Protein AF-A0A961PAR2-F1 (afdb_monomer)

pLDDT: mean 75.47, std 17.27, range [45.75, 94.56]

Secondary structure (DSSP, 8-state):
-HHHHHHHHHHHHHHHHHHHHHTT--HHHHHHHHHHHHHHHHHHHHHHHHSS---------------------------------

Foldseek 3Di:
DVVVLQVQLQVQLQVQLVVCVVVVHDPVVSNVSSNVRSVVSSVVVVVCVVPVPPPPDPPPPDDDDDDDDPPPPVDDPPDDDDDDD

Structure (mmCIF, N/CA/C/O backbone):
data_AF-A0A961PAR2-F1
#
_entry.id   AF-A0A961PAR2-F1
#
loop_
_atom_site.group_PDB
_atom_site.id
_atom_site.type_symbol
_atom_site.label_atom_id
_atom_site.label_alt_id
_atom_site.label_comp_id
_atom_site.label_asym_id
_atom_site.label_entity_id
_atom_site.label_seq_id
_atom_site.pdbx_PDB_ins_code
_atom_site.Cartn_x
_atom_site.Cartn_y
_atom_site.Cartn_z
_atom_site.occupancy
_atom_site.B_iso_or_equiv
_atom_site.auth_seq_id
_atom_site.auth_comp_id
_atom_site.auth_asym_id
_atom_site.auth_atom_id
_atom_site.pdbx_PDB_model_num
ATOM 1 N N . MET A 1 1 ? 10.864 6.824 -10.844 1.00 73.94 1 MET A N 1
ATOM 2 C CA . MET A 1 1 ? 10.248 5.492 -10.638 1.00 73.94 1 MET A CA 1
ATOM 3 C C . MET A 1 1 ? 9.893 5.244 -9.179 1.00 73.94 1 MET A C 1
ATOM 5 O O . MET A 1 1 ? 8.748 4.911 -8.928 1.00 73.94 1 MET A O 1
ATOM 9 N N . ILE A 1 2 ? 10.801 5.476 -8.221 1.00 84.44 2 ILE A N 1
ATOM 10 C CA . ILE A 1 2 ? 10.525 5.221 -6.792 1.00 84.44 2 ILE A CA 1
ATOM 11 C C . ILE A 1 2 ? 9.327 6.017 -6.246 1.00 84.44 2 ILE A C 1
ATOM 13 O O . ILE A 1 2 ? 8.495 5.462 -5.540 1.00 84.44 2 ILE A O 1
ATOM 17 N N . LEU A 1 3 ? 9.169 7.273 -6.683 1.00 91.62 3 LEU A N 1
ATOM 18 C CA . LEU A 1 3 ? 8.025 8.121 -6.329 1.00 91.62 3 LEU A CA 1
ATOM 19 C C . LEU A 1 3 ? 6.674 7.492 -6.707 1.00 91.62 3 LEU A C 1
ATOM 21 O O . LEU A 1 3 ? 5.698 7.663 -5.990 1.00 91.62 3 LEU A O 1
ATOM 25 N N . TYR A 1 4 ? 6.623 6.744 -7.812 1.00 89.00 4 TYR A N 1
ATOM 26 C CA . TYR A 1 4 ? 5.394 6.110 -8.287 1.00 89.00 4 TYR A CA 1
ATOM 27 C C . TYR A 1 4 ? 4.966 4.975 -7.352 1.00 89.00 4 TYR A C 1
ATOM 29 O O . TYR A 1 4 ? 3.806 4.889 -6.969 1.00 89.00 4 TYR A O 1
ATOM 37 N N . PHE A 1 5 ? 5.925 4.160 -6.905 1.00 86.38 5 PHE A N 1
ATOM 38 C CA . PHE A 1 5 ? 5.678 3.121 -5.908 1.00 86.38 5 PHE A CA 1
ATOM 39 C C . PHE A 1 5 ? 5.239 3.715 -4.571 1.00 86.38 5 PHE A C 1
ATOM 41 O O . PHE A 1 5 ? 4.262 3.251 -3.995 1.00 86.38 5 PHE A O 1
ATOM 48 N N . VAL A 1 6 ? 5.901 4.779 -4.110 1.00 90.00 6 VAL A N 1
ATOM 49 C CA . VAL A 1 6 ? 5.516 5.476 -2.872 1.00 90.00 6 VAL A CA 1
ATOM 50 C C . VAL A 1 6 ? 4.089 6.018 -2.969 1.00 90.00 6 VAL A C 1
ATOM 52 O O . VAL A 1 6 ? 3.304 5.828 -2.043 1.00 90.00 6 VAL A O 1
ATOM 55 N N . LEU A 1 7 ? 3.727 6.632 -4.099 1.00 93.56 7 LEU A N 1
ATOM 56 C CA . LEU A 1 7 ? 2.382 7.155 -4.321 1.00 93.56 7 LEU A CA 1
ATOM 57 C C . LEU A 1 7 ? 1.331 6.039 -4.310 1.00 93.56 7 LEU A C 1
ATOM 59 O O . LEU A 1 7 ? 0.307 6.176 -3.647 1.00 93.56 7 LEU A O 1
ATOM 63 N N . ILE A 1 8 ? 1.593 4.921 -4.992 1.00 90.81 8 ILE A N 1
ATOM 64 C CA . ILE A 1 8 ? 0.668 3.783 -5.001 1.00 90.81 8 ILE A CA 1
ATOM 65 C C . ILE A 1 8 ? 0.517 3.209 -3.594 1.00 90.81 8 ILE A C 1
ATOM 67 O O . ILE A 1 8 ? -0.609 3.000 -3.149 1.00 90.81 8 ILE A O 1
ATOM 71 N N . GLY A 1 9 ? 1.615 3.006 -2.865 1.00 90.31 9 GLY A N 1
ATOM 72 C CA . GLY A 1 9 ? 1.561 2.534 -1.483 1.00 90.31 9 GLY A CA 1
ATOM 73 C C . GLY A 1 9 ? 0.746 3.462 -0.583 1.00 90.31 9 GLY A C 1
ATOM 74 O O . GLY A 1 9 ? -0.111 2.996 0.161 1.00 90.31 9 GLY A O 1
ATOM 75 N N . PHE A 1 10 ? 0.939 4.777 -0.706 1.00 94.00 10 PHE A N 1
ATOM 76 C CA . PHE A 1 10 ? 0.184 5.771 0.055 1.00 94.00 10 PHE A CA 1
ATOM 77 C C . PHE A 1 10 ? -1.318 5.714 -0.248 1.00 94.00 10 PHE A C 1
ATOM 79 O O . PHE A 1 10 ? -2.135 5.632 0.669 1.00 94.00 10 PHE A O 1
ATOM 86 N N . VAL A 1 11 ? -1.702 5.705 -1.528 1.00 94.56 11 VAL A N 1
ATOM 87 C CA . VAL A 1 11 ? -3.115 5.666 -1.937 1.00 94.56 11 VAL A CA 1
ATOM 88 C C . VAL A 1 11 ? -3.771 4.357 -1.500 1.00 94.56 11 VAL A C 1
ATOM 90 O O . VAL A 1 11 ? -4.823 4.383 -0.864 1.00 94.56 11 VAL A O 1
ATOM 93 N N . THR A 1 12 ? -3.130 3.218 -1.771 1.00 93.25 12 THR A N 1
ATOM 94 C CA . THR A 1 12 ? -3.669 1.892 -1.423 1.00 93.25 12 THR A CA 1
ATOM 95 C C . THR A 1 12 ? -3.790 1.730 0.094 1.00 93.25 12 THR A C 1
ATOM 97 O O . THR A 1 12 ? -4.806 1.241 0.586 1.00 93.25 12 THR A O 1
ATOM 100 N N . GLY A 1 13 ? -2.796 2.216 0.845 1.00 91.00 13 GLY A N 1
ATOM 101 C CA . GLY A 1 13 ? -2.835 2.261 2.302 1.00 91.00 13 GLY A CA 1
ATOM 102 C C . GLY A 1 13 ? -3.979 3.124 2.825 1.00 91.00 13 GLY A C 1
ATOM 103 O O . GLY A 1 13 ? -4.745 2.683 3.679 1.00 91.00 13 GLY A O 1
ATOM 104 N N . THR A 1 14 ? -4.154 4.329 2.279 1.00 92.31 14 THR A N 1
ATOM 105 C CA . THR A 1 14 ? -5.205 5.266 2.713 1.00 92.31 14 THR A CA 1
ATOM 106 C C . THR A 1 14 ? -6.599 4.678 2.500 1.00 92.31 14 THR A C 1
ATOM 108 O O . THR A 1 14 ? -7.442 4.750 3.393 1.00 92.31 14 THR A O 1
ATOM 111 N N . VAL A 1 15 ? -6.829 4.034 1.351 1.00 92.88 15 VAL A N 1
ATOM 112 C CA . VAL A 1 15 ? -8.092 3.344 1.047 1.00 92.88 15 VAL A CA 1
ATOM 113 C C . VAL A 1 15 ? -8.342 2.197 2.031 1.00 92.88 15 VAL A C 1
ATOM 115 O O . VAL A 1 15 ? -9.446 2.082 2.564 1.00 92.88 15 VAL A O 1
ATOM 118 N N . GLY A 1 16 ? -7.320 1.387 2.327 1.00 89.12 16 GLY A N 1
ATOM 119 C CA . GLY A 1 16 ? -7.423 0.296 3.301 1.00 89.12 16 GLY A CA 1
ATOM 120 C C . GLY A 1 16 ? -7.738 0.788 4.716 1.00 89.12 16 GLY A C 1
ATOM 121 O O . GLY A 1 16 ? -8.631 0.258 5.375 1.00 89.12 16 GLY A O 1
ATOM 122 N N . ALA A 1 17 ? -7.060 1.843 5.168 1.00 89.19 17 ALA A N 1
ATOM 123 C CA . ALA A 1 17 ? -7.297 2.452 6.474 1.00 89.19 17 ALA A CA 1
ATOM 124 C C . ALA A 1 17 ? -8.719 3.007 6.599 1.00 89.19 17 ALA A C 1
ATOM 126 O O . ALA A 1 17 ? -9.390 2.790 7.607 1.00 89.19 17 ALA A O 1
ATOM 127 N N . TRP A 1 18 ? -9.192 3.697 5.559 1.00 92.25 18 TRP A N 1
ATOM 128 C CA . TRP A 1 18 ? -10.530 4.273 5.541 1.00 92.25 18 TRP A CA 1
ATOM 129 C C . TRP A 1 18 ? -11.613 3.193 5.589 1.00 92.25 18 TRP A C 1
ATOM 131 O O . TRP A 1 18 ? -12.565 3.322 6.356 1.00 92.25 18 TRP A O 1
ATOM 141 N N . PHE A 1 19 ? -11.448 2.097 4.845 1.00 90.88 19 PHE A N 1
ATOM 142 C CA . PHE A 1 19 ? -12.378 0.970 4.902 1.00 90.88 19 PHE A CA 1
ATOM 143 C C . PHE A 1 19 ? -12.493 0.398 6.323 1.00 90.88 19 PHE A C 1
ATOM 145 O O . PHE A 1 19 ? -13.595 0.194 6.829 1.00 90.88 19 PHE A O 1
ATOM 152 N N . VAL A 1 20 ? -11.360 0.224 7.008 1.00 89.94 20 VAL A N 1
ATOM 153 C CA . VAL A 1 20 ? -11.333 -0.277 8.388 1.00 89.94 20 VAL A CA 1
ATOM 154 C C . VAL A 1 20 ? 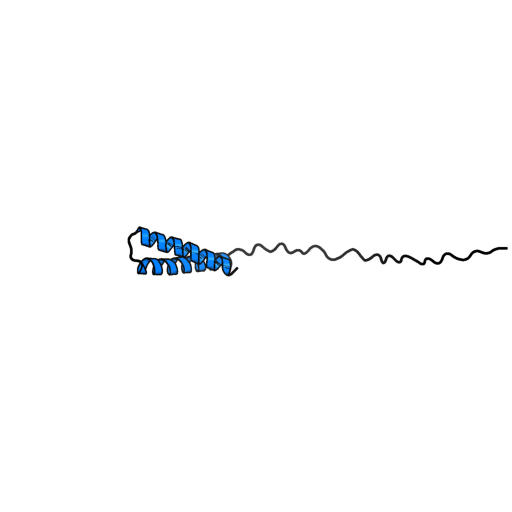-11.998 0.698 9.363 1.00 89.94 20 VAL A C 1
ATOM 156 O O . VAL A 1 20 ? -12.799 0.277 10.199 1.00 89.94 20 VAL A O 1
ATOM 159 N N . LEU A 1 21 ? -11.760 2.002 9.217 1.00 91.81 21 LEU A N 1
ATOM 160 C CA . LEU A 1 21 ? -12.449 3.015 10.022 1.00 91.81 21 LEU A CA 1
ATOM 161 C C . LEU A 1 21 ? -13.965 3.031 9.771 1.00 91.81 21 LEU A C 1
ATOM 163 O O . LEU A 1 21 ? -14.730 3.174 10.721 1.00 91.81 21 LEU A O 1
ATOM 167 N N . GLN A 1 22 ? -14.415 2.829 8.526 1.00 91.56 22 GLN A N 1
ATOM 168 C CA . GLN A 1 22 ? -15.844 2.716 8.204 1.00 91.56 22 GLN A CA 1
ATOM 169 C C . GLN A 1 22 ? -16.506 1.509 8.872 1.00 91.56 22 GLN A C 1
ATOM 171 O O . GLN A 1 22 ? -17.652 1.602 9.301 1.00 91.56 22 GLN A O 1
ATOM 176 N N . THR A 1 23 ? -15.787 0.396 9.019 1.00 89.62 23 THR A N 1
ATOM 177 C CA . THR A 1 23 ? -16.298 -0.781 9.741 1.00 89.62 23 THR A CA 1
ATOM 178 C C . THR A 1 23 ? -16.363 -0.597 11.263 1.00 89.62 23 THR A C 1
ATOM 180 O O . THR A 1 23 ? -16.766 -1.515 11.971 1.00 89.62 23 THR A O 1
ATOM 183 N N . GLY A 1 24 ? -15.981 0.576 11.784 1.00 86.38 24 GLY A N 1
ATOM 184 C CA . GLY A 1 24 ? -15.988 0.874 13.218 1.00 86.38 24 GLY A CA 1
ATOM 185 C C . GLY A 1 24 ? -14.834 0.231 13.989 1.00 86.38 24 GLY A C 1
ATOM 186 O O . GLY A 1 24 ? -14.852 0.197 15.218 1.00 86.38 24 GLY A O 1
ATOM 187 N N . ALA A 1 25 ? -13.826 -0.291 13.289 1.00 82.12 25 ALA A N 1
ATOM 188 C CA . ALA A 1 25 ? -12.649 -0.860 13.922 1.00 82.12 25 ALA A CA 1
ATOM 189 C C . ALA A 1 25 ? -11.726 0.233 14.488 1.00 82.12 25 ALA A C 1
ATOM 191 O O . ALA A 1 25 ? -11.666 1.363 14.002 1.00 82.12 25 ALA A O 1
ATOM 192 N N . GLY A 1 26 ? -10.987 -0.121 15.541 1.00 89.19 26 GLY A N 1
ATOM 193 C CA . GLY A 1 26 ? -10.118 0.812 16.253 1.00 89.19 26 GLY A CA 1
ATOM 194 C C . GLY A 1 26 ? -8.944 1.338 15.418 1.00 89.19 26 GLY A C 1
ATOM 195 O O . GLY A 1 26 ? -8.498 0.719 14.451 1.00 89.19 26 GLY A O 1
ATOM 196 N N . ILE A 1 27 ? -8.380 2.463 15.866 1.00 88.31 27 ILE A N 1
ATOM 197 C CA . ILE A 1 27 ? -7.277 3.187 15.204 1.00 88.31 27 ILE A CA 1
ATOM 198 C C . ILE A 1 27 ? -6.055 2.289 14.950 1.00 88.31 27 ILE A C 1
ATOM 200 O O . ILE A 1 27 ? -5.434 2.376 13.893 1.00 88.31 27 ILE A O 1
ATOM 204 N N . LEU A 1 28 ? -5.730 1.386 15.882 1.00 89.31 28 LEU A N 1
ATOM 205 C CA . LEU A 1 28 ? -4.622 0.436 15.716 1.00 89.31 28 LEU A CA 1
ATOM 206 C C . LEU A 1 28 ? -4.836 -0.495 14.516 1.00 89.31 28 LEU A C 1
ATOM 208 O O . LEU A 1 28 ? -3.906 -0.747 13.752 1.00 89.31 28 LEU A O 1
ATOM 212 N N . LEU A 1 29 ? -6.071 -0.965 14.322 1.00 87.62 29 LEU A N 1
ATOM 213 C CA . LEU A 1 29 ? -6.421 -1.821 13.194 1.00 87.62 29 LEU A CA 1
ATOM 214 C C . LEU A 1 29 ? -6.358 -1.037 11.877 1.00 87.62 29 LEU A C 1
ATOM 216 O O . LEU A 1 29 ? -5.887 -1.562 10.871 1.00 87.62 29 LEU A O 1
ATOM 220 N N . ALA A 1 30 ? -6.770 0.234 11.890 1.00 87.12 30 ALA A N 1
ATOM 221 C CA . ALA A 1 30 ? -6.686 1.115 10.728 1.00 87.12 30 ALA A CA 1
ATOM 222 C C . ALA A 1 30 ? -5.233 1.390 10.306 1.00 87.12 30 ALA A C 1
ATOM 224 O O . ALA A 1 30 ? -4.929 1.356 9.116 1.00 87.12 30 ALA A O 1
ATOM 225 N N . LEU A 1 31 ? -4.317 1.597 11.260 1.00 89.75 31 LEU A N 1
ATOM 226 C CA . LEU A 1 31 ? -2.882 1.756 10.985 1.00 89.75 31 LEU A CA 1
ATOM 227 C C . LEU A 1 31 ? -2.248 0.471 10.436 1.00 89.75 31 LEU A C 1
ATOM 229 O O . LEU A 1 31 ? -1.416 0.525 9.524 1.00 89.75 31 LEU A O 1
ATOM 233 N N . LEU A 1 32 ? -2.656 -0.686 10.962 1.00 91.81 32 LEU A N 1
ATOM 234 C CA . LEU A 1 32 ? -2.212 -1.980 10.451 1.00 91.81 32 LEU A CA 1
ATOM 235 C C . LEU A 1 32 ? -2.683 -2.180 9.005 1.00 91.81 32 LEU A C 1
ATOM 237 O O . LEU A 1 32 ? -1.881 -2.513 8.134 1.00 91.81 32 LEU A O 1
ATOM 241 N N . ALA A 1 33 ? -3.961 -1.910 8.737 1.00 90.56 33 ALA A N 1
ATOM 242 C CA . ALA A 1 33 ? -4.540 -2.001 7.404 1.00 90.56 33 ALA A CA 1
ATOM 243 C C . ALA A 1 33 ? -3.914 -1.002 6.428 1.00 90.56 33 ALA A C 1
ATOM 245 O O . ALA A 1 33 ? -3.659 -1.364 5.283 1.00 90.56 33 ALA A O 1
ATOM 246 N N . TYR A 1 34 ? -3.592 0.209 6.888 1.00 92.12 34 TYR A N 1
ATOM 247 C CA . TYR A 1 34 ? -2.857 1.198 6.107 1.00 92.12 34 TYR A CA 1
ATOM 248 C C . TYR A 1 34 ? -1.516 0.643 5.617 1.00 92.12 34 TYR A 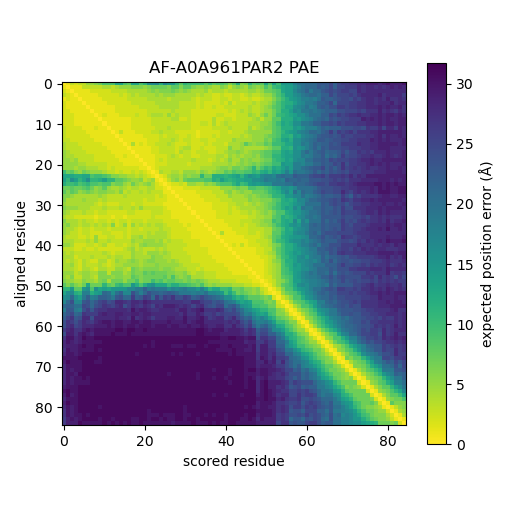C 1
ATOM 250 O O . TYR A 1 34 ? -1.238 0.632 4.418 1.00 92.12 34 TYR A O 1
ATOM 258 N N . SER A 1 35 ? -0.691 0.141 6.541 1.00 90.94 35 SER A N 1
ATOM 259 C CA . SER A 1 35 ? 0.630 -0.393 6.194 1.00 90.94 35 SER A CA 1
ATOM 260 C C . SER A 1 35 ? 0.525 -1.636 5.317 1.00 90.94 35 SER A C 1
ATOM 262 O O . SER A 1 35 ? 1.268 -1.764 4.346 1.00 90.94 35 SER A O 1
ATOM 264 N N . PHE A 1 36 ? -0.411 -2.537 5.625 1.00 91.12 36 PHE A N 1
ATOM 265 C CA . PHE A 1 36 ? -0.563 -3.792 4.898 1.00 91.12 36 PHE A CA 1
ATOM 266 C C . PHE A 1 36 ? -1.081 -3.572 3.472 1.00 91.12 36 PHE A C 1
ATOM 268 O O . PHE A 1 36 ? -0.485 -4.072 2.519 1.00 91.12 36 PHE A O 1
ATOM 275 N N . ALA A 1 37 ? -2.138 -2.771 3.305 1.00 90.31 37 ALA A N 1
ATOM 276 C CA . ALA A 1 37 ? -2.681 -2.431 1.992 1.00 90.31 37 ALA A CA 1
ATOM 277 C C . ALA A 1 37 ? -1.679 -1.614 1.165 1.00 90.31 37 ALA A C 1
ATOM 279 O O . ALA A 1 37 ? -1.524 -1.856 -0.032 1.00 90.31 37 ALA A O 1
ATOM 280 N N . GLY A 1 38 ? -0.942 -0.699 1.803 1.00 89.12 38 GLY A N 1
ATOM 281 C CA . GLY A 1 38 ? 0.119 0.055 1.146 1.00 89.12 38 GLY A CA 1
ATOM 282 C C . GLY A 1 38 ? 1.253 -0.840 0.647 1.00 89.12 38 GLY A C 1
ATOM 283 O O . GLY A 1 38 ? 1.635 -0.753 -0.520 1.00 89.12 38 GLY A O 1
ATOM 284 N N . ALA A 1 39 ? 1.750 -1.752 1.486 1.00 89.06 39 ALA A N 1
ATOM 285 C CA . ALA A 1 39 ? 2.787 -2.709 1.102 1.00 89.06 39 ALA A CA 1
ATOM 286 C C . ALA A 1 39 ? 2.325 -3.628 -0.040 1.00 89.06 39 ALA A C 1
ATOM 288 O O . ALA A 1 39 ? 3.052 -3.798 -1.020 1.00 89.06 39 ALA A O 1
ATOM 289 N N . LEU A 1 40 ? 1.099 -4.156 0.035 1.00 90.94 40 LEU A N 1
ATOM 290 C CA . LEU A 1 40 ? 0.491 -4.952 -1.036 1.00 90.94 40 LEU A CA 1
ATOM 291 C C . LEU A 1 40 ? 0.418 -4.179 -2.353 1.00 90.94 40 LEU A C 1
ATOM 293 O O . LEU A 1 40 ? 0.828 -4.706 -3.386 1.00 90.94 40 LEU A O 1
ATOM 297 N N . GLY A 1 41 ? -0.037 -2.925 -2.324 1.00 89.00 41 GLY A N 1
ATOM 298 C CA . GLY A 1 41 ? -0.105 -2.074 -3.513 1.00 89.00 41 GLY A CA 1
ATOM 299 C C . GLY A 1 41 ? 1.261 -1.874 -4.174 1.00 89.00 41 GLY A C 1
ATOM 300 O O . GLY A 1 41 ? 1.383 -1.961 -5.400 1.00 89.00 41 GLY A O 1
ATOM 301 N N . VAL A 1 42 ? 2.315 -1.681 -3.374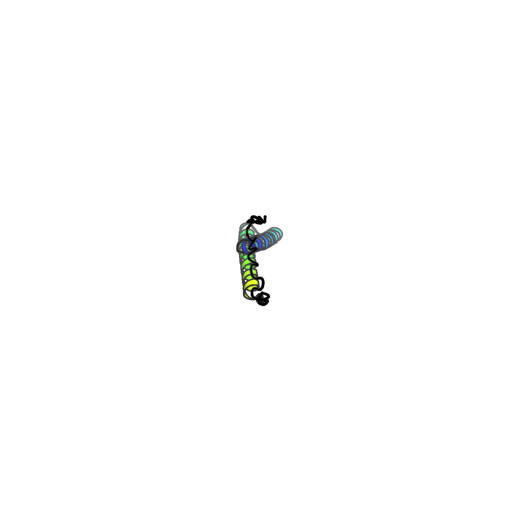 1.00 90.88 42 VAL A N 1
ATOM 302 C CA . VAL A 1 42 ? 3.694 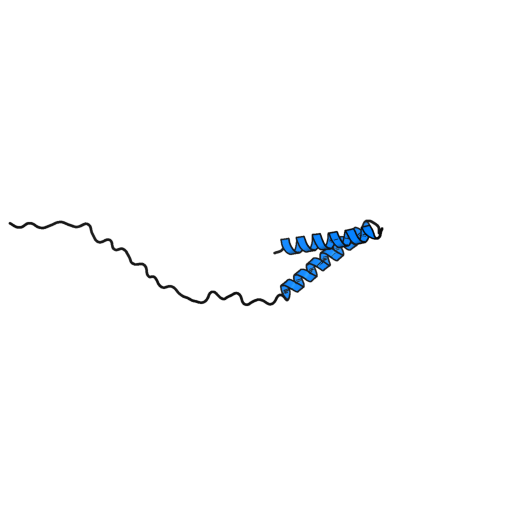-1.573 -3.875 1.00 90.88 42 VAL A CA 1
ATOM 303 C C . VAL A 1 42 ? 4.172 -2.889 -4.483 1.00 90.88 42 VAL A C 1
ATOM 305 O O . VAL A 1 42 ? 4.710 -2.873 -5.589 1.00 90.88 42 VAL A O 1
ATOM 308 N N . VAL A 1 43 ? 3.957 -4.021 -3.805 1.00 91.12 43 VAL A N 1
ATOM 309 C CA . VAL A 1 43 ? 4.371 -5.348 -4.289 1.00 91.12 43 VAL A CA 1
ATOM 310 C C . VAL A 1 43 ? 3.674 -5.688 -5.603 1.00 91.12 43 VAL A C 1
ATOM 312 O O . VAL A 1 43 ? 4.346 -6.044 -6.567 1.00 91.12 43 VAL A O 1
ATOM 315 N N . VAL A 1 44 ? 2.354 -5.511 -5.686 1.00 89.81 44 VAL A N 1
ATOM 316 C CA . VAL A 1 44 ? 1.582 -5.754 -6.916 1.00 89.81 44 VAL A CA 1
ATOM 317 C C . VAL A 1 44 ? 2.088 -4.872 -8.053 1.00 89.81 44 VAL A C 1
ATOM 319 O O . VAL A 1 44 ? 2.287 -5.353 -9.166 1.00 89.81 44 VAL A O 1
ATOM 322 N N . SER A 1 45 ? 2.374 -3.601 -7.773 1.00 86.06 45 SER A N 1
ATOM 323 C CA . SER A 1 45 ? 2.937 -2.693 -8.774 1.00 86.06 45 SER A CA 1
ATOM 324 C C . SER A 1 45 ? 4.325 -3.132 -9.227 1.00 86.06 45 SER A C 1
ATOM 326 O O . SER A 1 45 ? 4.639 -3.057 -10.412 1.00 86.06 45 SER A O 1
ATOM 328 N N . ALA A 1 46 ? 5.171 -3.593 -8.305 1.00 86.81 46 ALA A N 1
ATOM 329 C CA . ALA A 1 46 ? 6.523 -4.041 -8.619 1.00 86.81 46 ALA A CA 1
ATOM 330 C C . ALA A 1 46 ? 6.490 -5.305 -9.481 1.00 86.81 46 ALA A C 1
ATOM 332 O O . ALA A 1 46 ? 7.210 -5.386 -10.472 1.00 86.81 46 ALA A O 1
ATOM 333 N N . VAL A 1 47 ? 5.597 -6.241 -9.156 1.00 88.38 47 VAL A N 1
ATOM 334 C CA . VAL A 1 47 ? 5.322 -7.438 -9.955 1.00 88.38 47 VAL A CA 1
ATOM 335 C C . VAL A 1 47 ? 4.815 -7.041 -11.342 1.00 88.38 47 VAL A C 1
ATOM 337 O O . VAL A 1 47 ? 5.366 -7.494 -12.340 1.00 88.38 47 VAL A O 1
ATOM 340 N N . ALA A 1 48 ? 3.840 -6.136 -11.436 1.00 85.81 48 ALA A N 1
ATOM 341 C CA . ALA A 1 48 ? 3.325 -5.663 -12.719 1.00 85.81 48 ALA A CA 1
ATOM 342 C C . ALA A 1 48 ? 4.419 -5.022 -13.587 1.00 85.81 48 ALA A C 1
ATOM 344 O O . ALA A 1 48 ? 4.466 -5.273 -14.785 1.00 85.81 48 ALA A O 1
ATOM 345 N N . PHE A 1 49 ? 5.332 -4.248 -12.993 1.00 83.12 49 PHE A N 1
ATOM 346 C CA . PHE A 1 49 ? 6.487 -3.692 -13.704 1.00 83.12 49 PHE A CA 1
ATOM 347 C C . PHE A 1 49 ? 7.527 -4.750 -14.088 1.00 83.12 49 PHE A C 1
ATOM 349 O O . PHE A 1 49 ? 8.122 -4.640 -15.157 1.00 83.12 49 PHE A O 1
ATOM 356 N N . ALA A 1 50 ? 7.751 -5.760 -13.248 1.00 84.31 50 ALA A N 1
ATOM 357 C CA . ALA A 1 50 ? 8.693 -6.843 -13.523 1.00 84.31 50 ALA A CA 1
ATOM 358 C C . ALA A 1 50 ? 8.216 -7.748 -14.669 1.00 84.31 50 ALA A C 1
ATOM 360 O O . ALA A 1 50 ? 9.026 -8.195 -15.478 1.00 84.31 50 ALA A O 1
ATOM 361 N N . PHE A 1 51 ? 6.905 -7.982 -14.753 1.00 82.88 51 PHE A N 1
ATOM 362 C CA . PHE A 1 51 ? 6.275 -8.781 -15.804 1.00 82.88 51 PHE A CA 1
ATOM 363 C C . PHE A 1 51 ? 5.713 -7.945 -16.955 1.00 82.88 51 PHE A C 1
ATOM 365 O O . PHE A 1 51 ? 5.152 -8.515 -17.890 1.00 82.88 51 PHE A O 1
ATOM 372 N N . ALA A 1 52 ? 5.858 -6.616 -16.919 1.00 73.44 52 ALA A N 1
ATOM 373 C CA . ALA A 1 52 ? 5.459 -5.772 -18.032 1.00 73.44 52 ALA A CA 1
ATOM 374 C C . ALA A 1 52 ? 6.244 -6.236 -19.266 1.00 73.44 52 ALA A C 1
ATOM 376 O O . ALA A 1 52 ? 7.481 -6.187 -19.238 1.00 73.44 52 ALA A O 1
ATOM 377 N N . PRO A 1 53 ? 5.569 -6.705 -20.336 1.00 62.38 53 PRO A N 1
ATOM 378 C CA . PRO A 1 53 ? 6.259 -7.113 -21.542 1.00 62.38 53 PRO A CA 1
ATOM 379 C C . PRO A 1 53 ? 7.104 -5.930 -21.982 1.00 62.38 53 PRO A C 1
ATOM 381 O O . PRO A 1 53 ? 6.595 -4.824 -22.190 1.00 62.38 53 PRO A O 1
ATOM 384 N N . THR A 1 54 ? 8.414 -6.150 -22.058 1.00 61.34 54 THR A N 1
ATOM 385 C CA . THR A 1 54 ? 9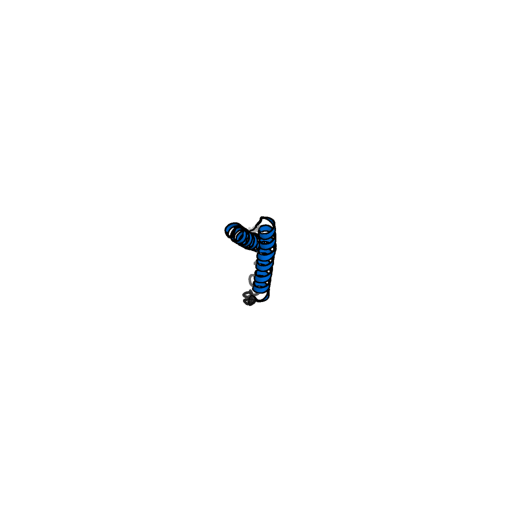.346 -5.183 -22.609 1.00 61.34 54 THR A CA 1
ATOM 386 C C . THR A 1 54 ? 8.979 -5.038 -24.073 1.00 61.34 54 THR A C 1
ATOM 388 O O . THR A 1 54 ? 9.484 -5.753 -24.934 1.00 61.34 54 THR A O 1
ATOM 391 N N . LEU A 1 55 ? 8.042 -4.127 -24.362 1.00 58.16 55 LEU A N 1
ATOM 392 C CA . LEU A 1 55 ? 7.781 -3.665 -25.713 1.00 58.16 55 LEU A CA 1
ATOM 393 C C . LEU A 1 55 ? 9.160 -3.356 -26.286 1.00 58.16 55 LEU A C 1
ATOM 395 O O . LEU A 1 55 ? 9.876 -2.544 -25.681 1.00 58.16 55 LEU A O 1
ATOM 399 N N . PRO A 1 56 ? 9.589 -4.054 -27.354 1.00 54.62 56 PRO A N 1
ATOM 400 C CA . PRO A 1 56 ? 10.900 -3.831 -27.916 1.00 54.62 56 PRO A CA 1
ATOM 401 C C . PRO A 1 56 ? 10.972 -2.343 -28.206 1.00 54.62 56 PRO A C 1
ATOM 403 O O . PRO A 1 56 ? 10.216 -1.831 -29.033 1.00 54.62 56 PRO A O 1
ATOM 406 N N . ARG A 1 57 ? 11.826 -1.636 -27.448 1.00 56.59 57 ARG A N 1
ATOM 407 C CA . ARG A 1 57 ? 12.135 -0.227 -27.692 1.00 56.59 57 ARG A CA 1
ATOM 408 C C . ARG A 1 57 ? 12.309 -0.121 -29.199 1.00 56.59 57 ARG A C 1
ATOM 410 O O . ARG A 1 57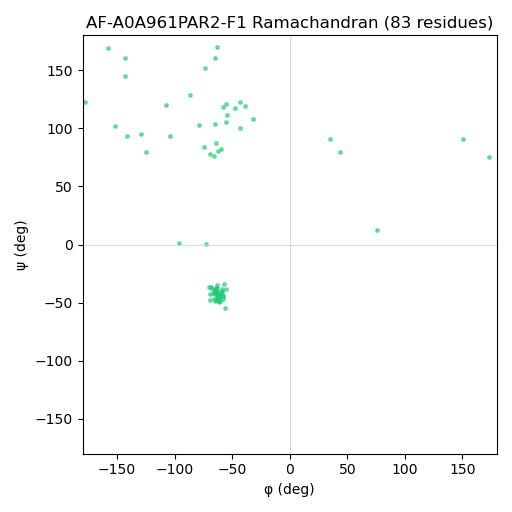 ? 13.150 -0.873 -29.704 1.00 56.59 57 ARG A O 1
ATOM 417 N N . PRO A 1 58 ? 11.550 0.730 -29.915 1.00 56.41 58 PRO A N 1
ATOM 418 C CA . PRO A 1 58 ? 11.790 0.928 -31.329 1.00 56.41 58 PRO A CA 1
ATOM 419 C C . PRO A 1 58 ? 13.253 1.330 -31.444 1.00 56.41 58 PRO A C 1
ATOM 421 O O . PRO A 1 58 ? 13.685 2.397 -31.001 1.00 56.41 58 PRO A O 1
ATOM 424 N N . ARG A 1 59 ? 14.047 0.371 -31.911 1.00 55.53 59 ARG A N 1
ATOM 425 C CA . ARG A 1 59 ? 15.481 0.483 -32.072 1.00 55.53 59 ARG A CA 1
ATOM 426 C C . ARG A 1 59 ? 15.600 1.565 -33.132 1.00 55.53 59 ARG A C 1
ATOM 428 O O . ARG A 1 59 ? 15.313 1.295 -34.291 1.00 55.53 59 ARG A O 1
ATOM 435 N N . ARG A 1 60 ? 15.953 2.799 -32.751 1.00 57.75 60 ARG A N 1
ATOM 436 C CA . ARG A 1 60 ? 16.424 3.814 -33.704 1.00 57.75 60 ARG A CA 1
ATOM 437 C C . ARG A 1 60 ? 17.710 3.263 -34.332 1.00 57.75 60 ARG A C 1
ATOM 439 O O . ARG A 1 60 ? 18.814 3.542 -33.880 1.00 57.75 60 ARG A O 1
ATOM 446 N N . ARG A 1 61 ? 17.556 2.377 -35.310 1.00 61.00 61 ARG A N 1
ATOM 447 C CA . ARG A 1 61 ? 18.592 1.824 -36.179 1.00 61.00 61 ARG A CA 1
ATOM 448 C C . ARG A 1 61 ? 18.079 2.001 -37.602 1.00 61.00 61 ARG A C 1
ATOM 450 O O . ARG A 1 61 ? 17.301 1.194 -38.089 1.00 61.00 61 ARG A O 1
ATOM 457 N N . GLY A 1 62 ? 18.505 3.101 -38.206 1.00 55.84 62 GLY A N 1
ATOM 458 C CA . GLY A 1 62 ? 18.183 3.528 -39.564 1.00 55.84 62 GLY A CA 1
ATOM 459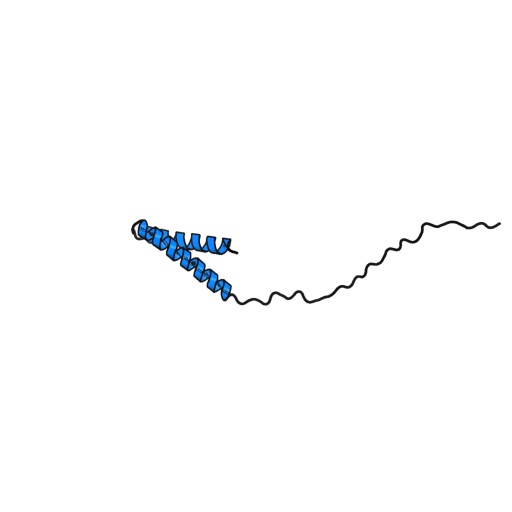 C C . GLY A 1 62 ? 18.225 5.056 -39.591 1.00 55.84 62 GLY A C 1
ATOM 460 O O . GLY A 1 62 ? 17.250 5.684 -39.215 1.00 55.84 62 GLY A O 1
ATOM 461 N N . GLY A 1 63 ? 19.335 5.726 -39.882 1.00 54.41 63 GLY A N 1
ATOM 462 C CA . GLY A 1 63 ? 20.579 5.265 -40.477 1.00 54.41 63 GLY A CA 1
ATOM 463 C C . GLY A 1 63 ? 21.743 6.201 -40.141 1.00 54.41 63 GLY A C 1
ATOM 464 O O . GLY A 1 63 ? 21.572 7.274 -39.567 1.00 54.41 63 GLY A O 1
ATOM 465 N N . LEU A 1 64 ? 22.934 5.709 -40.456 1.00 60.41 64 LEU A N 1
ATOM 466 C CA . LEU A 1 64 ? 24.233 6.366 -40.339 1.00 60.41 64 LEU A CA 1
ATOM 467 C C . LEU A 1 64 ? 24.365 7.621 -41.248 1.00 60.41 64 LEU A C 1
ATOM 469 O O . LEU A 1 64 ? 23.490 7.878 -42.072 1.00 60.41 64 LEU A O 1
ATOM 473 N N . PRO A 1 65 ? 25.437 8.419 -41.068 1.00 57.88 65 PRO A N 1
ATOM 474 C CA . PRO A 1 65 ? 25.489 9.851 -41.333 1.00 57.88 65 PRO A CA 1
ATOM 475 C C . PRO A 1 65 ? 25.839 10.160 -42.790 1.00 57.88 65 PRO A C 1
ATOM 477 O O . PRO A 1 65 ? 26.855 9.696 -43.299 1.00 57.88 65 PRO A O 1
ATOM 480 N N . VAL A 1 66 ? 25.045 11.000 -43.453 1.00 57.56 66 VAL A N 1
ATOM 481 C CA . VAL A 1 66 ? 25.366 11.533 -44.784 1.00 57.56 66 VAL A CA 1
ATOM 482 C C . VAL A 1 66 ? 24.930 12.989 -44.834 1.00 57.56 66 VAL A C 1
ATOM 484 O O . VAL A 1 66 ? 23.768 13.286 -45.056 1.00 57.56 66 VAL A O 1
ATOM 487 N N . HIS A 1 67 ? 25.879 13.861 -44.517 1.00 53.09 67 HIS A N 1
ATOM 488 C CA . HIS A 1 67 ? 26.143 15.177 -45.109 1.00 53.09 67 HIS A CA 1
ATOM 489 C C . HIS A 1 67 ? 27.243 15.777 -44.227 1.00 53.09 67 HIS A C 1
ATOM 491 O O . HIS A 1 67 ? 27.000 16.469 -43.247 1.00 53.09 67 HIS A O 1
ATOM 497 N N . ALA A 1 68 ? 28.480 15.304 -44.381 1.00 55.00 68 ALA A N 1
ATOM 498 C CA . ALA A 1 68 ? 29.365 15.854 -45.406 1.00 55.00 68 ALA A CA 1
ATOM 499 C C . ALA A 1 68 ? 29.262 17.381 -45.398 1.00 55.00 68 ALA A C 1
ATOM 50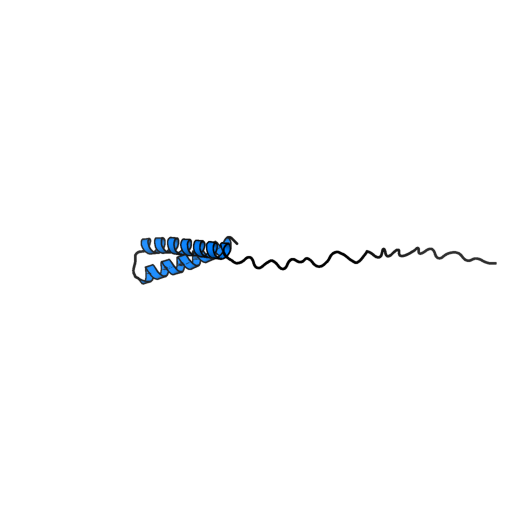1 O O . ALA A 1 68 ? 28.541 17.988 -46.179 1.00 55.00 68 ALA A O 1
ATOM 502 N N . HIS A 1 69 ? 29.968 17.951 -44.432 1.00 45.75 69 HIS A N 1
ATOM 503 C CA . HIS A 1 69 ? 30.523 19.289 -44.446 1.00 45.75 69 HIS A CA 1
ATOM 504 C C . HIS A 1 69 ? 30.907 19.696 -45.886 1.00 45.75 69 HIS A C 1
ATOM 506 O O . HIS A 1 69 ? 31.916 19.201 -46.394 1.00 45.75 69 HIS A O 1
ATOM 512 N N . PRO A 1 70 ? 30.195 20.615 -46.567 1.00 52.59 70 PRO A N 1
ATOM 513 C CA . PRO A 1 70 ? 30.850 21.426 -47.562 1.00 52.59 70 PRO A CA 1
ATOM 514 C C . PRO A 1 70 ? 31.583 22.494 -46.766 1.00 52.59 70 PRO A C 1
ATOM 516 O O . PRO A 1 70 ? 31.004 23.430 -46.217 1.00 52.59 70 PRO A O 1
ATOM 519 N N . VAL A 1 71 ? 32.887 22.292 -46.645 1.00 54.31 71 VAL A N 1
ATOM 520 C CA . VAL A 1 71 ? 33.854 23.366 -46.474 1.00 54.31 71 VAL A CA 1
ATOM 521 C C . VAL A 1 71 ? 33.452 24.468 -47.456 1.00 54.31 71 VAL A C 1
ATOM 523 O O . VAL A 1 71 ? 33.696 24.363 -48.656 1.00 54.31 71 VAL A O 1
ATOM 526 N N . HIS A 1 72 ? 32.777 25.512 -46.971 1.00 49.72 72 HIS A N 1
ATOM 527 C CA . HIS A 1 72 ? 32.722 26.785 -47.672 1.00 49.72 72 HIS A CA 1
ATOM 528 C C . HIS A 1 72 ? 34.129 27.370 -47.589 1.00 49.72 72 HIS A C 1
ATOM 530 O O . HIS A 1 72 ? 34.435 28.248 -46.785 1.00 49.72 72 HIS A O 1
ATOM 536 N N . ALA A 1 73 ? 34.997 26.831 -48.445 1.00 52.16 73 ALA A N 1
ATOM 537 C CA . ALA A 1 73 ? 36.142 27.521 -48.982 1.00 52.16 73 ALA A CA 1
ATOM 538 C C . ALA A 1 73 ? 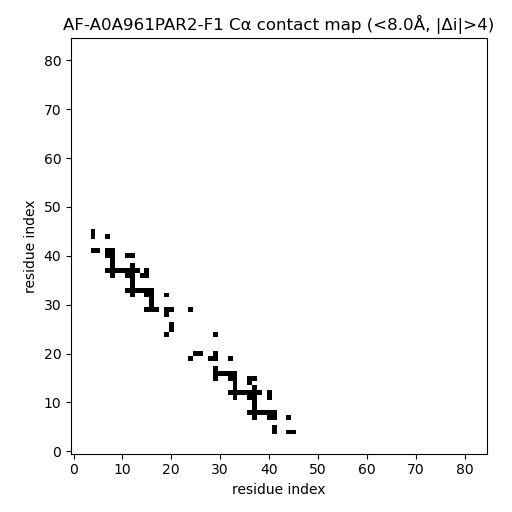35.584 28.738 -49.721 1.00 52.16 73 ALA A C 1
ATOM 540 O O . ALA A 1 73 ? 35.349 28.716 -50.929 1.00 52.16 73 ALA A O 1
ATOM 541 N N . ARG A 1 74 ? 35.297 29.804 -48.968 1.00 46.97 74 ARG A N 1
ATOM 542 C CA . ARG A 1 74 ? 35.102 31.122 -49.545 1.00 46.97 74 ARG A CA 1
ATOM 543 C C . ARG A 1 74 ? 36.489 31.613 -49.912 1.00 46.97 74 ARG A C 1
ATOM 545 O O . ARG A 1 74 ? 37.181 32.262 -49.134 1.00 46.97 74 ARG A O 1
ATOM 552 N N . SER A 1 75 ? 36.896 31.162 -51.089 1.00 50.66 75 SER A N 1
ATOM 553 C CA . SER A 1 75 ? 38.051 31.607 -51.832 1.00 50.66 75 SER A CA 1
ATOM 554 C C . SER A 1 75 ? 38.204 33.115 -51.711 1.00 50.66 75 SER A C 1
ATOM 556 O O . SER A 1 75 ? 37.323 33.881 -52.093 1.00 50.66 75 SER A O 1
ATOM 558 N N . ALA A 1 76 ? 39.346 33.496 -51.149 1.00 52.88 76 ALA A N 1
ATOM 559 C CA . ALA A 1 76 ? 40.215 34.534 -51.669 1.00 52.88 76 ALA A CA 1
ATOM 560 C C . ALA A 1 76 ? 39.502 35.719 -52.340 1.00 52.88 76 ALA A C 1
ATOM 562 O O . ALA A 1 76 ? 39.377 35.790 -53.561 1.00 52.88 76 ALA A O 1
ATOM 563 N N . SER A 1 77 ? 39.197 36.743 -51.546 1.00 51.97 77 SER A N 1
ATOM 564 C CA . SER A 1 77 ? 39.262 38.123 -52.022 1.00 51.97 77 SER A CA 1
ATOM 565 C C . SER A 1 77 ? 40.729 38.473 -52.330 1.00 51.97 77 SER A C 1
ATOM 567 O O . SER A 1 77 ? 41.414 39.139 -51.556 1.00 51.97 77 SER A O 1
ATOM 569 N N . ARG A 1 78 ? 41.239 37.970 -53.456 1.00 53.97 78 ARG A N 1
ATOM 570 C CA . ARG A 1 78 ? 42.405 38.507 -54.166 1.00 53.97 78 ARG A CA 1
ATOM 571 C C . ARG A 1 78 ? 41.971 38.773 -55.601 1.00 53.97 78 ARG A C 1
ATOM 573 O O . ARG A 1 78 ? 42.218 37.981 -56.500 1.00 53.97 78 ARG A O 1
ATOM 580 N N . VAL A 1 79 ? 41.291 39.899 -55.786 1.00 52.84 79 VAL A N 1
ATOM 581 C CA . VAL A 1 79 ? 41.097 40.521 -57.097 1.00 52.84 79 VAL A CA 1
ATOM 582 C C . VAL A 1 79 ? 42.040 41.716 -57.161 1.00 52.84 79 VAL A C 1
ATOM 584 O O . VAL A 1 79 ? 41.740 42.784 -56.642 1.00 52.84 79 VAL A O 1
ATOM 587 N N . SER A 1 80 ? 43.224 41.470 -57.713 1.00 53.19 80 SER A N 1
ATOM 588 C CA . SER A 1 80 ? 44.127 42.406 -58.403 1.00 53.19 80 SER A CA 1
ATOM 589 C C . SER A 1 80 ? 45.305 41.536 -58.863 1.00 53.19 80 SER A C 1
ATOM 591 O O . SER A 1 80 ? 45.852 40.839 -58.003 1.00 53.19 80 SER A O 1
ATOM 593 N N . PRO A 1 81 ? 45.667 41.457 -60.162 1.00 50.97 81 PRO A N 1
ATOM 594 C CA . PRO A 1 81 ? 45.912 42.618 -61.023 1.00 50.97 81 PRO A CA 1
ATOM 595 C C . PRO A 1 81 ? 45.450 42.455 -62.491 1.00 50.97 81 PRO A C 1
ATOM 597 O O . PRO A 1 81 ? 45.353 41.351 -63.016 1.00 50.97 81 PRO A O 1
ATOM 600 N N . ALA A 1 82 ? 45.271 43.565 -63.209 1.00 51.34 82 ALA A N 1
ATOM 601 C CA . ALA A 1 82 ? 45.414 43.570 -64.666 1.00 51.34 82 ALA A CA 1
ATOM 602 C C . ALA A 1 82 ? 45.851 44.960 -65.145 1.00 51.34 82 ALA A C 1
ATOM 604 O O . ALA A 1 82 ? 45.058 45.893 -65.214 1.00 51.34 82 ALA A O 1
ATOM 605 N N . ARG A 1 83 ? 47.144 45.076 -65.459 1.00 50.00 83 ARG A N 1
ATOM 606 C CA . ARG A 1 83 ? 47.736 46.150 -66.264 1.00 50.00 83 ARG A CA 1
ATOM 607 C C . ARG A 1 83 ? 48.094 45.532 -67.618 1.00 50.00 83 ARG A C 1
ATOM 609 O O . ARG A 1 83 ? 48.807 44.530 -67.634 1.00 50.00 83 ARG A O 1
ATOM 616 N N . PRO A 1 84 ? 47.523 46.033 -68.717 1.00 57.38 84 PRO A N 1
ATOM 617 C CA . PRO A 1 84 ? 48.324 46.458 -69.880 1.00 57.38 84 PRO A CA 1
ATOM 618 C C . PRO A 1 84 ? 47.693 47.721 -70.520 1.00 57.38 84 PRO A C 1
ATOM 620 O O . PRO A 1 84 ? 46.477 47.854 -70.512 1.00 57.38 84 PRO A O 1
ATOM 623 N N . ARG A 1 85 ? 48.373 48.721 -71.077 1.00 50.19 85 ARG A N 1
ATOM 624 C CA . ARG A 1 85 ? 49.714 48.956 -71.622 1.00 50.19 85 ARG A CA 1
ATOM 625 C C . ARG A 1 85 ? 50.043 50.428 -71.365 1.00 50.19 85 ARG A C 1
ATOM 627 O O . ARG A 1 85 ? 49.083 51.228 -71.357 1.00 50.19 85 ARG A O 1
#

Sequence (85 aa):
MILYFVLIGFVTGTVGAWFVLQTGAGILLALLAYSFAGALGVVVSAVAFAFAPTLPRPRRRGGLPVHAHPVHARSASRVSPARPR

Solvent-accessible surface area (backbone atoms only — not comparable to full-atom values): 5262 Å² total; per-residue (Å²): 112,69,68,57,43,54,51,43,15,51,53,37,6,51,54,36,18,48,54,36,47,72,72,70,48,56,71,71,58,18,55,51,33,19,54,52,33,9,52,49,39,30,52,52,48,50,51,51,62,71,66,45,79,77,67,75,69,83,71,91,77,85,78,85,93,86,75,80,79,76,78,78,75,77,73,74,94,72,92,77,89,87,87,88,132

Radius of gyration: 34.17 Å; Cα contacts (8 Å, |Δi|>4): 51; chains: 1; bounding box: 66×58×88 Å

Mean predicted aligned error: 15.97 Å